Protein AF-A0A1S0TXX2-F1 (afdb_monomer_lite)

Organism: Loa loa (NCBI:txid7209)

Structure (mmCIF, N/CA/C/O backbone):
data_AF-A0A1S0TXX2-F1
#
_entry.id   AF-A0A1S0TXX2-F1
#
loop_
_atom_site.group_PDB
_atom_site.id
_atom_site.type_symbol
_atom_site.label_atom_id
_atom_site.label_alt_id
_atom_site.label_comp_id
_atom_site.label_asym_id
_atom_site.label_entity_id
_atom_site.label_seq_id
_atom_site.pdbx_PDB_ins_code
_atom_site.Cartn_x
_atom_site.Cartn_y
_atom_site.Cartn_z
_atom_site.occupancy
_atom_site.B_iso_or_equiv
_atom_site.auth_seq_id
_atom_site.auth_comp_id
_atom_site.auth_asym_id
_atom_site.auth_atom_id
_atom_site.pdbx_PDB_model_num
ATOM 1 N N . MET A 1 1 ? 80.930 14.530 18.951 1.00 52.28 1 MET A N 1
ATOM 2 C CA . MET A 1 1 ? 80.160 13.473 18.251 1.00 52.28 1 MET A CA 1
ATOM 3 C C . MET A 1 1 ? 78.868 13.138 19.009 1.00 52.28 1 MET A C 1
ATOM 5 O O . MET A 1 1 ? 78.785 12.094 19.635 1.00 52.28 1 MET A O 1
ATOM 9 N N . LYS A 1 2 ? 77.869 14.033 18.999 1.00 49.25 2 LYS A N 1
ATOM 10 C CA . LYS A 1 2 ? 76.549 13.815 19.642 1.00 49.25 2 LYS A CA 1
ATOM 11 C C . LYS A 1 2 ? 75.370 14.338 18.799 1.00 49.25 2 LYS A C 1
ATOM 13 O O . LYS A 1 2 ? 74.282 14.532 19.311 1.00 49.25 2 LYS A O 1
ATOM 18 N N . ILE A 1 3 ? 75.588 14.572 17.503 1.00 53.16 3 ILE A N 1
ATOM 19 C CA . ILE A 1 3 ? 74.571 15.122 16.586 1.00 53.16 3 ILE A CA 1
ATOM 20 C C . ILE A 1 3 ? 74.024 14.043 15.632 1.00 53.16 3 ILE A C 1
ATOM 22 O O . ILE A 1 3 ? 72.923 14.176 15.116 1.00 53.16 3 ILE A O 1
ATOM 26 N N . LEU A 1 4 ? 74.721 12.910 15.474 1.00 44.94 4 LEU A N 1
ATOM 27 C CA . LEU A 1 4 ? 74.300 11.844 14.556 1.00 44.94 4 LEU A CA 1
ATOM 28 C C . LEU A 1 4 ? 73.291 10.843 15.159 1.00 44.94 4 LEU A C 1
ATOM 30 O O . LEU A 1 4 ? 72.669 10.092 14.422 1.00 44.94 4 LEU A O 1
ATOM 34 N N . GLN A 1 5 ? 73.086 10.841 16.482 1.00 50.09 5 GLN A N 1
ATOM 35 C CA . GLN A 1 5 ? 72.156 9.914 17.153 1.00 50.09 5 GLN A CA 1
ATOM 36 C C . GLN A 1 5 ? 70.720 10.445 17.282 1.00 50.09 5 GLN A C 1
ATOM 38 O O . GLN A 1 5 ? 69.829 9.672 17.616 1.00 50.09 5 GLN A O 1
ATOM 43 N N . LEU A 1 6 ? 70.471 11.729 16.991 1.00 43.97 6 LEU A N 1
ATOM 44 C CA . LEU A 1 6 ? 69.131 12.323 17.104 1.00 43.97 6 LEU A CA 1
ATOM 45 C C . LEU A 1 6 ? 68.324 12.269 15.793 1.00 43.97 6 LEU A C 1
ATOM 47 O O . LEU A 1 6 ? 67.114 12.456 15.809 1.00 43.97 6 LEU A O 1
ATOM 51 N N . LEU A 1 7 ? 68.970 11.982 14.658 1.00 45.12 7 LEU A N 1
ATOM 52 C CA . LEU A 1 7 ? 68.294 11.883 13.357 1.00 45.12 7 LEU A CA 1
ATOM 53 C C . LEU A 1 7 ? 67.756 10.477 13.051 1.00 45.12 7 LEU A C 1
ATOM 55 O O . LEU A 1 7 ? 66.885 10.334 12.199 1.00 45.12 7 LEU A O 1
ATOM 59 N N . LEU A 1 8 ? 68.214 9.444 13.767 1.00 46.91 8 LEU A N 1
ATOM 60 C CA . LEU A 1 8 ? 67.789 8.057 13.532 1.00 46.91 8 LEU A CA 1
ATOM 61 C C . LEU A 1 8 ? 66.541 7.634 14.321 1.00 46.91 8 LEU A C 1
ATOM 63 O O . LEU A 1 8 ? 65.976 6.584 14.040 1.00 46.91 8 LEU A O 1
ATOM 67 N N . THR A 1 9 ? 66.061 8.450 15.261 1.00 48.84 9 THR A N 1
ATOM 68 C CA . THR A 1 9 ? 64.808 8.181 15.990 1.00 48.84 9 THR A CA 1
ATOM 69 C C . THR A 1 9 ? 63.591 8.895 15.396 1.00 48.84 9 THR A C 1
ATOM 71 O O . THR A 1 9 ? 62.467 8.601 15.792 1.00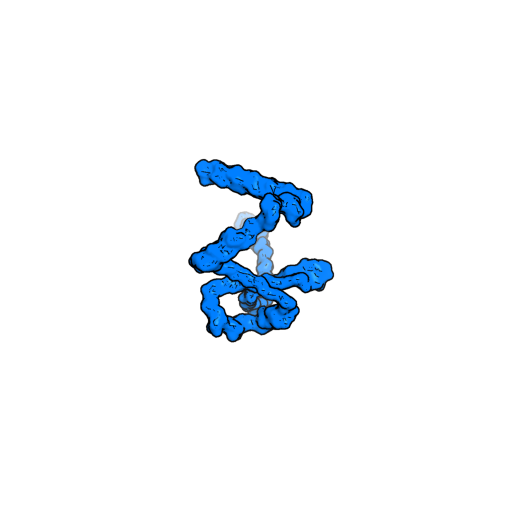 48.84 9 THR A O 1
ATOM 74 N N . PHE A 1 10 ? 63.771 9.761 14.392 1.00 41.19 10 PHE A N 1
ATOM 75 C CA . PHE A 1 10 ? 62.666 10.479 13.740 1.00 41.19 10 PHE A CA 1
ATOM 76 C C . PHE A 1 10 ? 61.988 9.721 12.586 1.00 41.19 10 PHE A C 1
ATOM 78 O O . PHE A 1 10 ? 60.998 10.206 12.045 1.00 41.19 10 PHE A O 1
ATOM 85 N N . GLN A 1 11 ? 62.463 8.524 12.225 1.00 46.94 11 GLN A N 1
ATOM 86 C CA . GLN A 1 11 ? 61.830 7.693 11.187 1.00 46.94 11 GLN A CA 1
ATOM 87 C C . GLN A 1 11 ? 60.914 6.579 11.721 1.00 46.94 11 GLN A C 1
ATOM 89 O O . GLN A 1 11 ? 60.314 5.866 10.927 1.00 46.94 11 GLN A O 1
ATOM 94 N N . LEU A 1 12 ? 60.733 6.450 13.042 1.00 46.84 12 LEU A N 1
ATOM 95 C CA . LEU A 1 12 ? 59.851 5.428 13.636 1.00 46.84 12 LEU A CA 1
ATOM 96 C C . LEU A 1 12 ? 58.452 5.934 14.037 1.00 46.84 12 LEU A C 1
ATOM 98 O O . LEU A 1 12 ? 57.672 5.174 14.600 1.00 46.84 12 LEU A O 1
ATOM 102 N N . ALA A 1 13 ? 58.097 7.182 13.715 1.00 49.81 13 ALA A N 1
ATOM 103 C CA . ALA A 1 13 ? 56.765 7.740 13.989 1.00 49.81 13 ALA A CA 1
ATOM 104 C C . ALA A 1 13 ? 56.055 8.292 12.737 1.00 49.81 13 ALA A C 1
ATOM 106 O O . ALA A 1 13 ? 55.127 9.093 12.852 1.00 49.81 13 ALA A O 1
ATOM 107 N N . TYR A 1 14 ? 56.466 7.873 11.536 1.00 42.09 14 TYR A N 1
ATOM 108 C CA . TYR A 1 14 ? 55.734 8.193 10.312 1.00 42.09 14 TYR A CA 1
ATOM 109 C C . TYR A 1 14 ? 54.669 7.116 10.067 1.00 42.09 14 TYR A C 1
ATOM 111 O O . TYR A 1 14 ? 54.940 6.031 9.562 1.00 42.09 14 TYR A O 1
ATOM 119 N N . THR A 1 15 ? 53.464 7.433 10.538 1.00 41.84 15 THR A N 1
ATOM 120 C CA . THR A 1 15 ? 52.182 7.026 9.949 1.00 41.84 15 THR A CA 1
ATOM 121 C C . THR A 1 15 ? 52.018 5.543 9.592 1.00 41.84 15 THR A C 1
ATOM 123 O O . THR A 1 15 ? 51.948 5.157 8.430 1.00 41.84 15 THR A O 1
ATOM 126 N N . HIS A 1 16 ? 51.686 4.725 10.595 1.00 41.66 16 HIS A N 1
ATOM 127 C CA . HIS A 1 16 ? 50.700 3.662 10.368 1.00 41.66 16 HIS A CA 1
ATOM 128 C C . HIS A 1 16 ? 49.309 4.305 10.193 1.00 41.66 16 HIS A C 1
ATOM 130 O O . HIS A 1 16 ? 48.416 4.174 11.027 1.00 41.66 16 HIS A O 1
ATOM 136 N N . GLN A 1 17 ? 49.113 5.026 9.087 1.00 50.34 17 GLN A N 1
ATOM 137 C CA . GLN A 1 17 ? 47.784 5.084 8.500 1.00 50.34 17 GLN A CA 1
ATOM 138 C C . GLN A 1 17 ? 47.561 3.683 7.947 1.00 50.34 17 GLN A C 1
ATOM 140 O O . GLN A 1 17 ? 48.195 3.283 6.972 1.00 50.34 17 GLN A O 1
ATOM 145 N N . LEU A 1 18 ? 46.692 2.908 8.602 1.00 43.97 18 LEU A N 1
ATOM 146 C CA . LEU A 1 18 ? 46.014 1.811 7.930 1.00 43.97 18 LEU A CA 1
ATOM 147 C C . LEU A 1 18 ? 45.320 2.445 6.723 1.00 43.97 18 LEU A C 1
ATOM 149 O O . LEU A 1 18 ? 44.229 3.005 6.828 1.00 43.97 18 LEU A O 1
ATOM 153 N N . GLN A 1 19 ? 45.999 2.437 5.582 1.00 44.66 19 GLN A N 1
ATOM 154 C CA . GLN A 1 19 ? 45.404 2.806 4.323 1.00 44.66 19 GLN A CA 1
ATOM 155 C C . GLN A 1 19 ? 44.498 1.630 3.981 1.00 44.66 19 GLN A C 1
ATOM 157 O O . GLN A 1 19 ? 44.898 0.672 3.320 1.00 44.66 19 GLN A O 1
ATOM 162 N N . ILE A 1 20 ? 43.273 1.675 4.509 1.00 46.31 20 ILE A N 1
ATOM 163 C CA . ILE A 1 20 ? 42.159 0.954 3.918 1.00 46.31 20 ILE A CA 1
ATOM 164 C C . ILE A 1 20 ? 42.114 1.493 2.495 1.00 46.31 20 ILE A C 1
ATOM 166 O O . ILE A 1 20 ? 41.623 2.591 2.236 1.00 46.31 20 ILE A O 1
ATOM 170 N N . SER A 1 21 ? 42.739 0.764 1.572 1.00 40.41 21 SER A N 1
ATOM 171 C CA . SER A 1 21 ? 42.490 0.951 0.160 1.00 40.41 21 SER A CA 1
ATOM 172 C C . SER A 1 21 ? 41.030 0.575 -0.006 1.00 40.41 21 SER A C 1
ATOM 174 O O . SER A 1 21 ? 40.682 -0.600 -0.138 1.00 40.41 21 SER A O 1
ATOM 176 N N . CYS A 1 22 ? 40.157 1.577 0.074 1.00 45.34 22 CYS A N 1
ATOM 177 C CA . CYS A 1 22 ? 38.853 1.489 -0.536 1.00 45.34 22 CYS A CA 1
ATOM 178 C C . CYS A 1 22 ? 39.152 1.276 -2.016 1.00 45.34 22 CYS A C 1
ATOM 180 O O . CYS A 1 22 ? 39.325 2.229 -2.774 1.00 45.34 22 CYS A O 1
ATOM 182 N N . LYS A 1 23 ? 39.277 0.010 -2.429 1.00 47.12 23 LYS A N 1
ATOM 183 C CA . LYS A 1 23 ? 38.951 -0.357 -3.794 1.00 47.12 23 LYS A CA 1
ATOM 184 C C . LYS A 1 23 ? 37.519 0.126 -3.951 1.00 47.12 23 LYS A C 1
ATOM 186 O O . LYS A 1 23 ? 36.586 -0.557 -3.538 1.00 47.12 23 LYS A O 1
ATOM 191 N N . ASN A 1 24 ? 37.358 1.313 -4.529 1.00 49.62 24 ASN A N 1
ATOM 192 C CA . ASN A 1 24 ? 36.202 1.596 -5.349 1.00 49.62 24 ASN A CA 1
ATOM 193 C C . ASN A 1 24 ? 36.276 0.555 -6.467 1.00 49.62 24 ASN A C 1
ATOM 195 O O . ASN A 1 24 ? 36.786 0.806 -7.550 1.00 49.62 24 ASN A O 1
ATOM 199 N N . THR A 1 25 ? 35.850 -0.677 -6.175 1.00 51.12 25 THR A N 1
ATOM 200 C CA . THR A 1 25 ? 35.186 -1.449 -7.205 1.00 51.12 25 THR A CA 1
ATOM 201 C C . THR A 1 25 ? 34.087 -0.522 -7.655 1.00 51.12 25 THR A C 1
ATOM 203 O O . THR A 1 25 ? 33.247 -0.162 -6.827 1.00 51.12 25 THR A O 1
ATOM 206 N N . ASP A 1 26 ? 34.168 -0.076 -8.900 1.00 51.75 26 ASP A N 1
ATOM 207 C CA . ASP A 1 26 ? 33.112 0.632 -9.594 1.00 51.75 26 ASP A CA 1
ATOM 208 C C . ASP A 1 26 ? 31.841 -0.226 -9.541 1.00 51.75 26 ASP A C 1
ATOM 210 O O . ASP A 1 26 ? 31.455 -0.908 -10.488 1.00 51.75 26 ASP A O 1
ATOM 214 N N . GLN A 1 27 ? 31.165 -0.230 -8.394 1.00 52.94 27 GLN A N 1
ATOM 215 C CA . GLN A 1 27 ? 29.752 -0.493 -8.335 1.00 52.94 27 GLN A CA 1
ATOM 216 C C . GLN A 1 27 ? 29.152 0.765 -8.922 1.00 52.94 27 GLN A C 1
ATOM 218 O O . GLN A 1 27 ? 28.861 1.720 -8.203 1.00 52.94 27 GLN A O 1
ATOM 223 N N . VAL A 1 28 ? 29.046 0.768 -10.255 1.00 50.34 28 VAL A N 1
ATOM 224 C CA . VAL A 1 28 ? 28.084 1.566 -11.011 1.00 50.34 28 VAL A CA 1
ATOM 225 C C . VAL A 1 28 ? 26.918 1.824 -10.076 1.00 50.34 28 VAL A C 1
ATOM 227 O O . VAL A 1 28 ? 26.265 0.857 -9.680 1.00 50.34 28 VAL A O 1
ATOM 230 N N . HIS A 1 29 ? 26.746 3.078 -9.642 1.00 53.09 29 HIS A N 1
ATOM 231 C CA . HIS A 1 29 ? 25.683 3.490 -8.734 1.00 53.09 29 HIS A CA 1
ATOM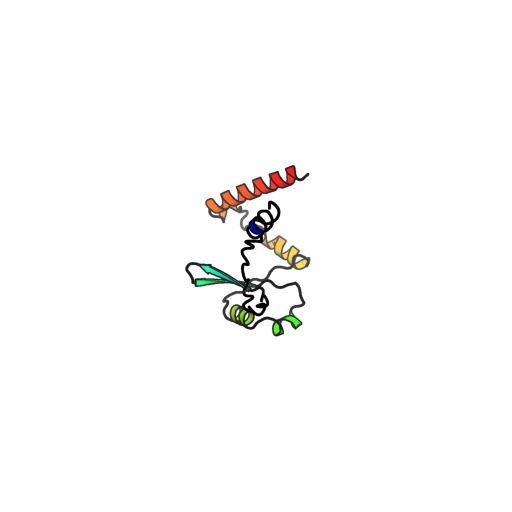 232 C C . HIS A 1 29 ? 24.390 2.828 -9.204 1.00 53.09 29 HIS A C 1
ATOM 234 O O . HIS A 1 29 ? 23.787 3.255 -10.190 1.00 53.09 29 HIS A O 1
ATOM 240 N N . LYS A 1 30 ? 23.997 1.725 -8.559 1.00 60.59 30 LYS A N 1
ATOM 241 C CA . LYS A 1 30 ? 22.813 0.978 -8.956 1.00 60.59 30 LYS A CA 1
ATOM 242 C C . LYS A 1 30 ? 21.657 1.865 -8.549 1.00 60.59 30 LYS A C 1
ATOM 244 O O . LYS A 1 30 ? 21.298 1.906 -7.375 1.00 60.59 30 LYS A O 1
ATOM 249 N N . LYS A 1 31 ? 21.164 2.653 -9.506 1.00 67.19 31 LYS A N 1
ATOM 250 C CA . LYS A 1 31 ? 20.078 3.609 -9.305 1.00 67.19 31 LYS A CA 1
ATOM 251 C C . LYS A 1 31 ? 18.963 2.891 -8.549 1.00 67.19 31 LYS A C 1
ATOM 253 O O . LYS A 1 31 ? 18.493 1.843 -8.998 1.00 67.19 31 LYS A O 1
ATOM 258 N N . SER A 1 32 ? 18.614 3.412 -7.373 1.00 76.00 32 SER A N 1
ATOM 259 C CA . SER A 1 32 ? 17.525 2.854 -6.578 1.00 76.00 32 SER A CA 1
ATOM 260 C C . SER A 1 32 ? 16.254 2.909 -7.415 1.00 76.00 32 SER A C 1
ATOM 262 O O . SER A 1 32 ? 15.903 3.959 -7.950 1.00 76.00 32 SER A O 1
ATOM 264 N N . ILE A 1 33 ? 15.592 1.764 -7.550 1.00 82.81 33 ILE A N 1
ATOM 265 C CA . ILE A 1 33 ? 14.304 1.650 -8.238 1.00 82.81 33 ILE A CA 1
ATOM 266 C C . ILE A 1 33 ? 13.131 1.717 -7.254 1.00 82.81 33 ILE A C 1
ATOM 268 O O . ILE A 1 33 ? 12.021 1.396 -7.649 1.00 82.81 33 ILE A O 1
ATOM 272 N N . PHE A 1 34 ? 13.385 2.080 -5.987 1.00 85.19 34 PHE A N 1
ATOM 273 C CA . PHE A 1 34 ? 12.380 2.242 -4.924 1.00 85.19 34 PHE A CA 1
ATOM 274 C C . PHE A 1 34 ? 11.412 1.053 -4.776 1.00 85.19 34 PHE A C 1
ATOM 276 O O . PHE A 1 34 ? 10.233 1.226 -4.482 1.00 85.19 34 PHE A O 1
ATOM 283 N N . LEU A 1 35 ? 11.922 -0.163 -4.997 1.00 88.56 35 LEU A N 1
ATOM 284 C CA . LEU A 1 35 ? 11.185 -1.418 -4.885 1.00 88.56 35 LEU A CA 1
ATOM 285 C C . LEU A 1 35 ? 11.823 -2.287 -3.804 1.00 88.56 35 LEU A C 1
ATOM 287 O O . LEU A 1 35 ? 13.014 -2.601 -3.885 1.00 88.56 35 LEU A O 1
ATOM 291 N N . TRP A 1 36 ? 11.012 -2.713 -2.846 1.00 89.62 36 TRP A N 1
ATOM 292 C CA . TRP A 1 36 ? 11.387 -3.602 -1.752 1.00 89.62 36 TRP A CA 1
ATOM 293 C C . TRP A 1 36 ? 10.557 -4.885 -1.817 1.00 89.62 36 TRP A C 1
ATOM 295 O O . TRP A 1 36 ? 9.359 -4.828 -2.090 1.00 89.62 36 TRP A O 1
ATOM 305 N N . SER A 1 37 ? 11.181 -6.038 -1.573 1.00 90.31 37 SER A N 1
ATOM 306 C CA . SER A 1 37 ? 10.483 -7.309 -1.358 1.00 90.31 37 SER A CA 1
ATOM 307 C C . SER A 1 37 ? 10.231 -7.528 0.134 1.00 90.31 37 SER A C 1
ATOM 309 O O . SER A 1 37 ? 11.052 -7.177 0.982 1.00 90.31 37 SER A O 1
ATOM 311 N N . ILE A 1 38 ? 9.078 -8.107 0.450 1.00 90.25 38 ILE A N 1
ATOM 312 C CA . ILE A 1 38 ? 8.729 -8.613 1.776 1.00 90.25 38 ILE A CA 1
ATOM 313 C C . ILE A 1 38 ? 8.827 -10.130 1.677 1.00 90.25 38 ILE A C 1
ATOM 315 O O . ILE A 1 38 ? 8.090 -10.753 0.913 1.00 90.25 38 ILE A O 1
ATOM 319 N N . GLU A 1 39 ? 9.765 -10.715 2.414 1.00 91.88 39 GLU A N 1
ATOM 320 C CA . GLU A 1 39 ? 10.109 -12.131 2.301 1.00 91.88 39 GLU A CA 1
ATOM 321 C C . GLU A 1 39 ? 9.904 -12.861 3.627 1.00 91.88 39 GLU A C 1
ATOM 323 O O . GLU A 1 39 ? 10.279 -12.371 4.697 1.00 91.88 39 GLU A O 1
ATOM 328 N N . ARG A 1 40 ? 9.349 -14.071 3.546 1.00 90.25 40 ARG A N 1
ATOM 329 C CA . ARG A 1 40 ? 9.235 -15.012 4.662 1.00 90.25 40 ARG A CA 1
ATOM 330 C C . ARG A 1 40 ? 9.754 -16.369 4.215 1.00 90.25 40 ARG A C 1
ATOM 332 O O . ARG A 1 40 ? 9.317 -16.898 3.202 1.00 90.25 40 ARG A O 1
ATOM 339 N N . ASN A 1 41 ? 10.677 -16.956 4.978 1.00 92.25 41 ASN A N 1
ATOM 340 C CA . ASN A 1 41 ? 11.268 -18.268 4.674 1.00 92.25 41 ASN A CA 1
ATOM 341 C C . ASN A 1 41 ? 11.845 -18.370 3.244 1.00 92.25 41 ASN A C 1
ATOM 343 O O . ASN A 1 41 ? 11.709 -19.404 2.598 1.00 92.25 41 ASN A O 1
ATOM 347 N N . ASN A 1 42 ? 12.483 -17.301 2.751 1.00 89.81 42 ASN A N 1
ATOM 348 C CA . ASN A 1 42 ? 13.008 -17.176 1.378 1.00 89.81 42 ASN A CA 1
ATOM 349 C C . ASN A 1 42 ? 11.941 -17.178 0.265 1.00 89.81 42 ASN A C 1
ATOM 351 O O . ASN A 1 42 ? 12.272 -17.343 -0.908 1.00 89.81 42 ASN A O 1
ATOM 355 N N . ILE A 1 43 ? 10.669 -16.997 0.615 1.00 89.81 43 ILE A N 1
ATOM 356 C CA . ILE A 1 43 ? 9.562 -16.829 -0.326 1.00 89.81 43 ILE A CA 1
ATOM 357 C C . ILE A 1 43 ? 9.140 -15.361 -0.281 1.00 89.81 43 ILE A C 1
ATOM 359 O O . ILE A 1 43 ? 8.947 -14.803 0.800 1.00 89.81 43 ILE A O 1
ATOM 363 N N . VAL A 1 44 ? 9.000 -14.727 -1.445 1.00 88.88 44 VAL A N 1
ATOM 364 C CA . VAL A 1 44 ? 8.479 -13.359 -1.531 1.00 88.88 44 VAL A CA 1
ATOM 365 C C . VAL A 1 44 ? 6.968 -13.397 -1.306 1.00 88.88 44 VAL A C 1
ATOM 367 O O . VAL A 1 44 ? 6.238 -13.959 -2.117 1.00 88.88 44 VAL A O 1
ATOM 370 N N . GLU A 1 45 ? 6.513 -12.797 -0.208 1.00 90.88 45 GLU A N 1
ATOM 371 C CA . GLU A 1 45 ? 5.092 -12.674 0.150 1.00 90.88 45 GLU A CA 1
ATOM 372 C C . GLU A 1 45 ? 4.479 -11.366 -0.364 1.00 90.88 45 GLU A C 1
ATOM 374 O O . GLU A 1 45 ? 3.260 -11.229 -0.425 1.00 90.88 45 GLU A O 1
ATOM 379 N N . GLY A 1 46 ? 5.307 -10.388 -0.735 1.00 88.94 46 GLY A N 1
ATOM 380 C CA . GLY A 1 46 ? 4.818 -9.133 -1.283 1.00 88.94 46 GLY A CA 1
ATOM 381 C C . GLY A 1 46 ? 5.920 -8.193 -1.739 1.00 88.94 46 GLY A C 1
ATOM 382 O O . GLY A 1 46 ? 7.109 -8.424 -1.513 1.00 88.94 46 GLY A O 1
ATOM 383 N N . TYR A 1 47 ? 5.502 -7.100 -2.366 1.00 90.19 47 TYR A N 1
ATOM 384 C CA . TYR A 1 47 ? 6.377 -6.013 -2.778 1.00 90.19 47 TYR A CA 1
ATOM 385 C C . TYR A 1 47 ? 5.832 -4.685 -2.266 1.00 90.19 47 TYR A C 1
ATOM 387 O O . TYR A 1 47 ? 4.627 -4.448 -2.290 1.00 90.19 47 TYR A O 1
ATOM 395 N N . MET A 1 48 ? 6.733 -3.805 -1.845 1.00 86.56 48 MET A N 1
ATOM 396 C CA . MET A 1 48 ? 6.435 -2.408 -1.565 1.00 86.56 48 MET A CA 1
ATOM 397 C C . MET A 1 48 ? 7.164 -1.557 -2.600 1.00 86.56 48 MET A C 1
ATOM 399 O O . MET A 1 48 ? 8.383 -1.650 -2.739 1.00 86.56 48 MET A O 1
ATOM 403 N N . PHE A 1 49 ? 6.419 -0.746 -3.344 1.00 86.56 49 PHE A N 1
ATOM 404 C CA . PHE A 1 49 ? 6.967 0.173 -4.336 1.00 86.56 49 PHE A CA 1
ATOM 405 C C . PHE A 1 49 ? 6.665 1.609 -3.906 1.00 86.56 49 PHE A C 1
ATOM 407 O O . PHE A 1 49 ? 5.502 1.990 -3.813 1.00 86.56 49 PHE A O 1
ATOM 414 N N . GLY A 1 50 ? 7.705 2.384 -3.597 1.00 78.31 50 GLY A N 1
ATOM 415 C CA . GLY A 1 50 ? 7.568 3.775 -3.168 1.00 78.31 50 GLY A CA 1
ATOM 416 C C . GLY A 1 50 ? 7.684 4.723 -4.355 1.00 78.31 50 GLY A C 1
ATOM 417 O O . GLY A 1 50 ? 8.759 4.844 -4.941 1.00 78.31 50 GLY A O 1
ATOM 418 N N . THR A 1 51 ? 6.606 5.419 -4.708 1.00 65.94 51 THR A N 1
ATOM 419 C CA . THR A 1 51 ? 6.651 6.490 -5.711 1.00 65.94 51 THR A CA 1
ATOM 420 C C . THR A 1 51 ? 6.806 7.845 -5.038 1.00 65.94 51 THR A C 1
ATOM 422 O O . THR A 1 51 ? 6.121 8.140 -4.065 1.00 65.94 51 THR A O 1
ATOM 425 N N . ILE A 1 52 ? 7.651 8.709 -5.596 1.00 59.47 52 ILE A N 1
ATOM 426 C CA . ILE A 1 52 ? 7.521 10.154 -5.377 1.00 59.47 52 ILE A CA 1
ATOM 427 C C . ILE A 1 52 ? 6.258 10.591 -6.135 1.00 59.47 52 ILE A C 1
ATOM 429 O O . ILE A 1 52 ? 6.051 10.126 -7.256 1.00 59.47 52 ILE A O 1
ATOM 433 N N . HIS A 1 53 ? 5.407 11.432 -5.534 1.00 57.16 53 HIS A N 1
ATOM 434 C CA . HIS A 1 53 ? 4.177 11.943 -6.153 1.00 57.16 53 HIS A CA 1
ATOM 435 C C . HIS A 1 53 ? 4.494 12.687 -7.459 1.00 57.16 53 HIS A C 1
ATOM 437 O O . HIS A 1 53 ? 4.826 13.869 -7.460 1.00 57.16 53 HIS A O 1
ATOM 443 N N . VAL A 1 54 ? 4.403 11.976 -8.577 1.00 54.38 54 VAL A N 1
ATOM 444 C CA . VAL A 1 54 ? 4.548 12.499 -9.936 1.00 54.38 54 VAL A CA 1
ATOM 445 C C . VAL A 1 54 ? 3.341 11.979 -10.725 1.00 54.38 54 VAL A C 1
ATOM 447 O O . VAL A 1 54 ? 2.942 10.830 -10.509 1.00 54.38 54 VAL A O 1
ATOM 450 N N . PRO A 1 55 ? 2.704 12.797 -11.582 1.00 53.31 55 PRO A N 1
ATOM 451 C CA . PRO A 1 55 ? 1.486 12.419 -12.298 1.00 53.31 55 PRO A CA 1
ATOM 452 C C . PRO A 1 55 ? 1.614 11.079 -13.037 1.00 53.31 55 PRO A C 1
ATOM 454 O O . PRO A 1 55 ? 2.511 10.878 -13.850 1.00 53.31 55 PRO A O 1
ATOM 457 N N . PHE A 1 56 ? 0.664 10.184 -12.745 1.00 56.16 56 PHE A N 1
ATOM 458 C CA . PHE A 1 56 ? 0.608 8.763 -13.119 1.00 56.16 56 PHE A CA 1
ATOM 459 C C . PHE A 1 56 ? 0.782 8.464 -14.619 1.00 56.16 56 PHE A C 1
ATOM 461 O O . PHE A 1 56 ? 1.309 7.412 -14.974 1.00 56.16 56 PHE A O 1
ATOM 468 N N . THR A 1 57 ? 0.363 9.369 -15.504 1.00 58.97 57 THR A N 1
ATOM 469 C CA . THR A 1 57 ? 0.301 9.105 -16.951 1.00 58.97 57 THR A CA 1
ATOM 470 C C . THR A 1 57 ? 1.656 9.139 -17.649 1.00 58.97 57 THR A C 1
ATOM 472 O O . THR A 1 57 ? 1.817 8.478 -18.667 1.00 58.97 57 THR A O 1
ATOM 475 N N . GLU A 1 58 ? 2.640 9.858 -17.109 1.00 65.81 58 GLU A N 1
ATOM 476 C CA . GLU A 1 58 ? 3.930 10.080 -17.787 1.00 65.81 58 GLU A CA 1
ATOM 477 C C . GLU A 1 58 ? 5.090 9.304 -17.146 1.00 65.81 58 GLU A C 1
ATOM 479 O O . GLU A 1 58 ? 6.181 9.215 -17.706 1.00 65.81 58 GLU A O 1
ATOM 484 N N . VAL A 1 59 ? 4.867 8.694 -15.978 1.00 73.06 59 VAL A N 1
ATOM 485 C CA . VAL A 1 59 ? 5.924 7.976 -15.247 1.00 73.06 59 VAL A CA 1
ATOM 486 C C . VAL A 1 59 ? 6.021 6.498 -15.579 1.00 73.06 59 VAL A C 1
ATOM 488 O O . VAL A 1 59 ? 7.091 5.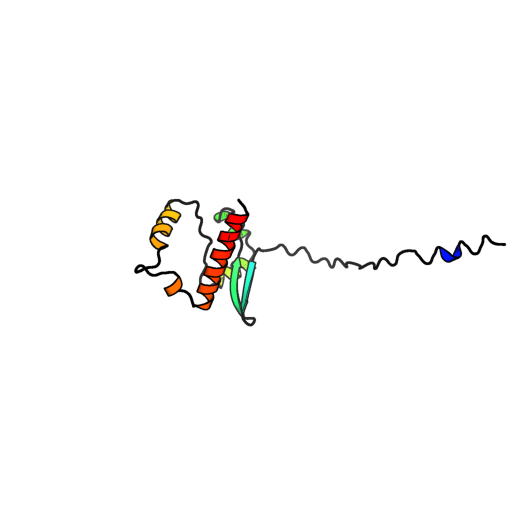929 -15.381 1.00 73.06 59 VAL A O 1
ATOM 491 N N . TRP A 1 60 ? 4.968 5.854 -16.089 1.00 80.19 60 TRP A N 1
ATOM 492 C CA . TRP A 1 60 ? 4.984 4.396 -16.270 1.00 80.19 60 TRP A CA 1
ATOM 493 C C . TRP A 1 60 ? 6.093 3.919 -17.217 1.00 80.19 60 TRP A C 1
ATOM 495 O O . TRP A 1 60 ? 6.742 2.906 -16.955 1.00 80.19 60 TRP A O 1
ATOM 505 N N . GLU A 1 61 ? 6.380 4.676 -18.276 1.00 83.38 61 GLU A N 1
ATOM 506 C CA . GLU A 1 61 ? 7.491 4.375 -19.186 1.00 83.38 61 GLU A CA 1
ATOM 507 C C . GLU A 1 61 ? 8.857 4.468 -18.490 1.00 83.38 61 GLU A C 1
ATOM 509 O O . GLU A 1 61 ? 9.756 3.684 -18.792 1.00 83.38 61 GLU A O 1
ATOM 514 N N . GLN A 1 62 ? 8.985 5.366 -17.507 1.00 80.06 62 GLN A N 1
ATOM 515 C CA . GLN A 1 62 ? 10.206 5.615 -16.730 1.00 80.06 62 GLN A CA 1
ATOM 516 C C . GLN A 1 62 ? 10.394 4.634 -15.559 1.00 80.06 62 GLN A C 1
ATOM 518 O O . GLN A 1 62 ? 11.479 4.554 -14.973 1.00 80.06 62 GLN A O 1
ATOM 523 N N . VAL A 1 63 ? 9.351 3.882 -15.196 1.00 83.25 63 VAL A N 1
ATOM 524 C CA . VAL A 1 63 ? 9.412 2.852 -14.155 1.00 83.25 63 VAL A CA 1
ATOM 525 C C . VAL A 1 63 ? 10.265 1.675 -14.639 1.00 83.25 63 VAL A C 1
ATOM 527 O O . VAL A 1 63 ? 10.157 1.219 -15.775 1.00 83.25 63 VAL A O 1
ATOM 530 N N . SER A 1 64 ? 11.126 1.149 -13.762 1.00 87.88 64 SER A N 1
ATOM 531 C CA . SER A 1 64 ? 12.013 0.038 -14.124 1.00 87.88 64 SER A CA 1
ATOM 532 C C . SER A 1 64 ? 11.242 -1.242 -14.473 1.00 87.88 64 SER A C 1
ATOM 534 O O . SER A 1 64 ? 10.243 -1.569 -13.830 1.00 87.88 64 SER A O 1
ATOM 536 N N . GLU A 1 65 ? 11.773 -2.044 -15.398 1.00 90.50 65 GLU A N 1
ATOM 537 C CA . GLU A 1 65 ? 11.171 -3.332 -15.789 1.00 90.50 65 GLU A CA 1
ATOM 538 C C . GLU A 1 65 ? 10.963 -4.300 -14.616 1.00 90.50 65 GLU A C 1
ATOM 540 O O . GLU A 1 65 ? 10.024 -5.093 -14.611 1.00 90.50 65 GLU A O 1
ATOM 545 N N . LYS A 1 66 ? 11.794 -4.212 -13.571 1.00 89.50 66 LYS A N 1
ATOM 546 C CA . LYS A 1 66 ? 11.627 -5.018 -12.353 1.00 89.50 66 LYS A CA 1
ATOM 547 C C . LYS A 1 66 ? 10.344 -4.683 -11.604 1.00 89.50 66 LYS A C 1
ATOM 549 O O . LYS A 1 66 ? 9.670 -5.588 -11.126 1.00 89.50 66 LYS A O 1
ATOM 554 N N . VAL A 1 67 ? 10.009 -3.399 -11.524 1.00 88.25 67 VAL A N 1
ATOM 555 C CA . VAL A 1 67 ? 8.757 -2.940 -10.917 1.00 88.25 67 VAL A CA 1
ATOM 556 C C . VAL A 1 67 ? 7.588 -3.376 -11.790 1.00 88.25 67 VAL A C 1
ATOM 558 O O . VAL A 1 67 ? 6.666 -3.993 -11.272 1.00 88.25 67 VAL A O 1
ATOM 561 N N . LYS A 1 68 ? 7.655 -3.167 -13.111 1.00 90.31 68 LYS A N 1
ATOM 562 C CA . LYS A 1 68 ? 6.599 -3.617 -14.037 1.00 90.31 68 LYS A CA 1
ATOM 563 C C . LYS A 1 68 ? 6.345 -5.124 -13.925 1.00 90.31 68 LYS A C 1
ATOM 565 O O . LYS A 1 68 ? 5.200 -5.556 -13.862 1.00 90.31 68 LYS A O 1
ATOM 570 N N . THR A 1 69 ? 7.414 -5.912 -13.816 1.00 93.00 69 THR A N 1
ATOM 571 C CA . THR A 1 69 ? 7.339 -7.364 -13.603 1.00 93.00 69 THR A CA 1
ATOM 572 C C . THR A 1 69 ? 6.697 -7.712 -12.261 1.00 93.00 69 THR A C 1
ATOM 574 O O . THR A 1 69 ? 5.880 -8.625 -12.209 1.00 93.00 69 THR A O 1
ATOM 577 N N . ALA A 1 70 ? 7.046 -7.007 -11.180 1.00 90.00 70 ALA A N 1
ATOM 578 C CA . ALA A 1 70 ? 6.419 -7.213 -9.875 1.00 90.00 70 ALA A CA 1
ATOM 579 C C . ALA A 1 70 ? 4.916 -6.902 -9.935 1.00 90.00 70 ALA A C 1
ATOM 581 O O . ALA A 1 70 ? 4.118 -7.734 -9.528 1.00 90.00 70 ALA A O 1
ATOM 582 N N . PHE A 1 71 ? 4.528 -5.776 -10.542 1.00 89.25 71 PHE A N 1
ATOM 583 C CA . PHE A 1 71 ? 3.122 -5.421 -10.762 1.00 89.25 71 PHE A CA 1
ATOM 584 C C . PHE A 1 71 ? 2.366 -6.485 -11.563 1.00 89.25 71 PHE A C 1
ATOM 586 O O . PHE A 1 71 ? 1.278 -6.876 -11.162 1.00 89.25 71 PHE A O 1
ATOM 593 N N . ALA A 1 72 ? 2.942 -6.986 -12.660 1.00 90.31 72 ALA A N 1
ATOM 594 C CA . ALA A 1 72 ? 2.304 -8.000 -13.502 1.00 90.31 72 ALA A CA 1
ATOM 595 C C . ALA A 1 72 ? 2.149 -9.372 -12.819 1.00 90.31 72 ALA A C 1
ATOM 597 O O . ALA A 1 72 ? 1.325 -10.175 -13.247 1.00 90.31 72 ALA A O 1
ATOM 598 N N . ARG A 1 73 ? 2.962 -9.665 -11.796 1.00 91.62 73 ARG A N 1
ATOM 599 C CA . ARG A 1 73 ? 2.924 -10.930 -11.043 1.00 91.62 73 ARG A CA 1
ATOM 600 C C . ARG A 1 73 ? 2.070 -10.866 -9.783 1.00 91.62 73 ARG A C 1
ATOM 602 O O . ARG A 1 73 ? 1.785 -11.914 -9.218 1.00 91.62 73 ARG A O 1
ATOM 609 N N . SER A 1 74 ? 1.726 -9.672 -9.314 1.00 88.81 74 SER A N 1
ATOM 610 C CA . SER A 1 74 ? 0.935 -9.503 -8.101 1.00 88.81 74 SER A CA 1
ATOM 611 C C . SER A 1 74 ? -0.531 -9.841 -8.361 1.00 88.81 74 SER A C 1
ATOM 613 O O . SER A 1 74 ? -1.143 -9.282 -9.267 1.00 88.81 74 SER A O 1
ATOM 615 N N . ASP A 1 75 ? -1.120 -10.685 -7.512 1.00 91.81 75 ASP A N 1
ATOM 616 C CA . ASP A 1 75 ? -2.556 -11.003 -7.563 1.00 91.81 75 ASP A CA 1
ATOM 617 C C . ASP A 1 75 ? -3.440 -9.794 -7.211 1.00 91.81 75 ASP A C 1
ATOM 619 O O . ASP A 1 75 ? -4.591 -9.693 -7.633 1.00 91.81 75 ASP A O 1
ATOM 623 N N . SER A 1 76 ? -2.907 -8.873 -6.406 1.00 86.62 76 SER A N 1
ATOM 624 C CA . SER A 1 76 ? -3.586 -7.658 -5.967 1.00 86.62 76 SER A CA 1
ATOM 625 C C . SER A 1 76 ? -2.584 -6.529 -5.770 1.00 86.62 76 SER A C 1
ATOM 627 O O . SER A 1 76 ? -1.435 -6.753 -5.381 1.00 86.62 76 SER A O 1
ATOM 629 N N . VAL A 1 77 ? -3.031 -5.302 -6.024 1.00 82.56 77 VAL A N 1
ATOM 630 C CA . VAL A 1 77 ? -2.247 -4.087 -5.816 1.00 82.56 77 VAL A CA 1
ATOM 631 C C . VAL A 1 77 ? -3.044 -3.145 -4.927 1.00 82.56 77 VAL A C 1
ATOM 633 O O . VAL A 1 77 ? -4.192 -2.815 -5.220 1.00 82.56 77 VAL A O 1
ATOM 636 N N . VAL A 1 78 ? -2.417 -2.701 -3.839 1.00 82.94 78 VAL A N 1
ATOM 637 C CA . VAL A 1 78 ? -2.977 -1.715 -2.913 1.00 82.94 78 VAL A CA 1
ATOM 638 C C . VAL A 1 78 ? -2.197 -0.421 -3.074 1.00 82.94 78 VAL A C 1
ATOM 640 O O . VAL A 1 78 ? -0.972 -0.412 -2.970 1.00 82.94 78 VAL A O 1
ATOM 643 N N . PHE A 1 79 ? -2.914 0.666 -3.333 1.00 81.25 79 PHE A N 1
ATOM 644 C CA . PHE A 1 79 ? -2.331 1.992 -3.483 1.00 81.25 79 PHE A CA 1
ATOM 645 C C . PHE A 1 79 ? -2.458 2.782 -2.185 1.00 81.25 79 PHE A C 1
ATOM 647 O O . PHE A 1 79 ? -3.407 2.597 -1.418 1.00 81.25 79 PHE A O 1
ATOM 654 N N . GLU A 1 80 ? -1.511 3.688 -1.960 1.00 78.06 80 GLU A N 1
ATOM 655 C CA . GLU A 1 80 ? -1.678 4.730 -0.956 1.00 78.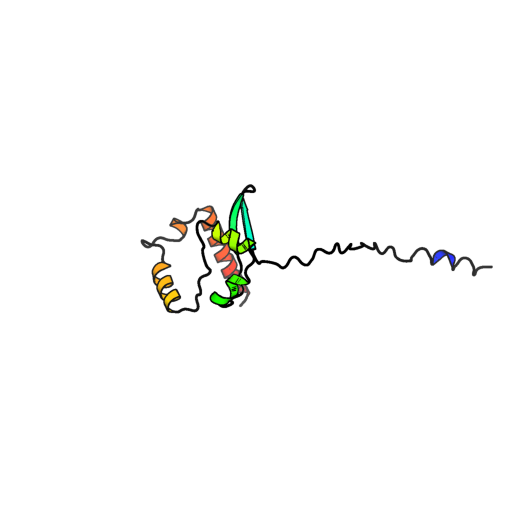06 80 GLU A CA 1
ATOM 656 C C . GLU A 1 80 ? -2.899 5.587 -1.307 1.00 78.06 80 GLU A C 1
ATOM 658 O O . GLU A 1 80 ? -3.142 5.922 -2.469 1.00 78.06 80 GLU A O 1
ATOM 663 N N . LEU A 1 81 ? -3.691 5.910 -0.291 1.00 73.69 81 LEU A N 1
ATOM 664 C CA . LEU A 1 81 ? -4.921 6.660 -0.457 1.00 73.69 81 LEU A CA 1
ATOM 665 C C . LEU A 1 81 ? -4.656 8.151 -0.269 1.00 73.69 81 LEU A C 1
ATOM 667 O O . LEU A 1 81 ? -4.250 8.571 0.812 1.00 73.69 81 LEU A O 1
ATOM 671 N N . ASP A 1 82 ? -4.938 8.953 -1.296 1.00 72.88 82 ASP A N 1
ATOM 672 C CA . ASP A 1 82 ? -4.848 10.408 -1.186 1.00 72.88 82 ASP A CA 1
ATOM 673 C C . ASP A 1 82 ? -5.980 10.960 -0.306 1.00 72.88 82 ASP A C 1
ATOM 675 O O . ASP A 1 82 ? -7.159 10.957 -0.678 1.00 72.88 82 ASP A O 1
ATOM 679 N N . LEU A 1 83 ? -5.601 11.446 0.876 1.00 77.31 83 LEU A N 1
ATOM 680 C CA . LEU A 1 83 ? -6.503 12.054 1.851 1.00 77.31 83 LEU A CA 1
ATOM 681 C C . LEU A 1 83 ? -6.706 13.563 1.638 1.00 77.31 83 LEU A C 1
ATOM 683 O O . LEU A 1 83 ? -7.292 14.205 2.502 1.00 77.31 83 LEU A O 1
ATOM 687 N N . HIS A 1 84 ? -6.271 14.149 0.518 1.00 79.56 84 HIS A N 1
ATOM 688 C CA . HIS A 1 84 ? -6.605 15.543 0.181 1.00 79.56 84 HIS A CA 1
ATOM 689 C C . HIS A 1 84 ? -7.962 15.677 -0.517 1.00 79.56 84 HIS A C 1
ATOM 691 O O . HIS A 1 84 ? -8.568 16.749 -0.511 1.00 79.56 84 HIS A O 1
ATOM 697 N N . ASN A 1 85 ? -8.466 14.596 -1.115 1.00 82.12 85 ASN A N 1
ATOM 698 C CA . ASN A 1 85 ? -9.756 14.604 -1.789 1.00 82.12 85 ASN A CA 1
ATOM 699 C C . ASN A 1 85 ? -10.901 14.489 -0.769 1.00 82.12 85 ASN A C 1
ATOM 701 O O . ASN A 1 85 ? -11.070 13.463 -0.107 1.00 82.12 85 ASN A O 1
ATOM 705 N N . THR A 1 86 ? -11.729 15.529 -0.680 1.00 82.94 86 THR A N 1
ATOM 706 C CA . THR A 1 86 ? -12.858 15.605 0.259 1.00 82.94 86 THR A CA 1
ATOM 707 C C . THR A 1 86 ? -13.875 14.480 0.066 1.00 82.94 86 THR A C 1
ATOM 709 O O . THR A 1 86 ? -14.329 13.905 1.050 1.00 82.94 86 THR A O 1
ATOM 712 N N . ASN A 1 87 ? -14.171 14.078 -1.172 1.00 84.31 87 ASN A N 1
ATOM 713 C CA . ASN A 1 87 ? -15.067 12.951 -1.454 1.00 84.31 87 ASN A CA 1
ATOM 714 C C . ASN A 1 87 ? -14.459 11.615 -0.984 1.00 84.31 87 ASN A C 1
ATOM 716 O O . ASN A 1 87 ? -15.152 10.771 -0.413 1.00 84.31 87 ASN A O 1
ATOM 720 N N . THR A 1 88 ? -13.150 11.424 -1.168 1.00 82.19 88 THR A N 1
ATOM 721 C CA . THR A 1 88 ? -12.441 10.246 -0.640 1.00 82.19 88 THR A CA 1
ATOM 722 C C . THR A 1 88 ? -12.531 10.197 0.883 1.00 82.19 88 THR A C 1
ATOM 724 O O . THR A 1 88 ? -12.892 9.158 1.441 1.00 82.19 88 THR A O 1
ATOM 727 N N . ILE A 1 89 ? -12.285 11.325 1.553 1.00 86.94 89 ILE A N 1
ATOM 728 C CA . ILE A 1 89 ? -12.411 11.440 3.010 1.00 86.94 89 ILE A CA 1
ATOM 729 C C . ILE A 1 89 ? -13.842 11.131 3.461 1.00 86.94 89 ILE A C 1
ATOM 731 O O . ILE A 1 89 ? -14.033 10.327 4.369 1.00 86.94 89 ILE A O 1
ATOM 735 N N . GLU A 1 90 ? -14.859 11.714 2.827 1.00 84.56 90 GLU A N 1
ATOM 736 C CA . GLU A 1 90 ? -16.261 11.480 3.190 1.00 84.56 90 GLU A CA 1
ATOM 737 C C . GLU A 1 90 ? -16.659 10.006 3.066 1.00 84.56 90 GLU A C 1
ATOM 739 O O . GLU A 1 90 ? -17.323 9.457 3.951 1.00 84.56 90 GLU A O 1
ATOM 744 N N . ARG A 1 91 ? -16.232 9.334 1.991 1.00 84.75 91 ARG A N 1
ATOM 745 C CA . ARG A 1 91 ? -16.485 7.899 1.801 1.00 84.75 91 ARG A CA 1
ATOM 746 C C . ARG A 1 91 ? -15.758 7.055 2.843 1.00 84.75 91 ARG A C 1
ATOM 748 O O . ARG A 1 91 ? -16.359 6.137 3.396 1.00 84.75 91 ARG A O 1
ATOM 755 N N . LEU A 1 92 ? -14.508 7.386 3.161 1.00 85.44 92 LEU A N 1
ATOM 756 C CA . LEU A 1 92 ? -13.767 6.718 4.231 1.00 85.44 92 LEU A CA 1
ATOM 757 C C . LEU A 1 92 ? -14.436 6.900 5.586 1.00 85.44 92 LEU A C 1
ATOM 759 O O . LEU A 1 92 ? -14.577 5.934 6.323 1.00 85.44 92 LEU A O 1
ATOM 763 N N . LEU A 1 93 ? -14.881 8.112 5.917 1.00 83.12 93 LEU A N 1
ATOM 764 C CA . LEU A 1 93 ? -15.549 8.391 7.187 1.00 83.12 93 LEU A CA 1
ATOM 765 C C . LEU A 1 93 ? -16.836 7.577 7.357 1.00 83.12 93 LEU A C 1
ATOM 767 O O . LEU A 1 93 ? -17.164 7.212 8.484 1.00 83.12 93 LEU A O 1
ATOM 771 N N . LYS A 1 94 ? -17.535 7.256 6.262 1.00 80.25 94 LYS A N 1
ATOM 772 C CA . LYS A 1 94 ? -18.694 6.349 6.290 1.00 80.25 94 LYS A CA 1
ATOM 773 C C . LYS A 1 94 ? -18.290 4.897 6.557 1.00 80.25 94 LYS A C 1
ATOM 775 O O . LYS A 1 94 ? -19.009 4.196 7.258 1.00 80.25 94 LYS A O 1
ATOM 780 N N . CYS A 1 95 ? -17.147 4.460 6.032 1.00 78.81 95 CYS A N 1
ATOM 781 C CA . CYS A 1 95 ? -16.694 3.067 6.107 1.00 78.81 95 CYS A CA 1
ATOM 782 C C . CYS A 1 95 ? -15.695 2.773 7.241 1.00 78.81 95 CYS A C 1
ATOM 784 O O . CYS A 1 95 ? -15.353 1.614 7.450 1.00 78.81 95 CYS A O 1
ATOM 786 N N . LYS A 1 96 ? -15.186 3.786 7.955 1.00 79.94 96 LYS A N 1
ATOM 787 C CA . LYS A 1 96 ? -14.107 3.611 8.948 1.00 79.94 96 LYS A CA 1
ATOM 788 C C . LYS A 1 96 ? -14.548 2.913 10.231 1.00 79.94 96 LYS A C 1
ATOM 790 O O . LYS A 1 96 ? -13.703 2.481 11.009 1.00 79.94 96 LYS A O 1
ATOM 795 N N . ASN A 1 97 ? -15.847 2.927 10.512 1.00 81.50 97 ASN A N 1
ATOM 796 C CA . ASN A 1 97 ? -16.361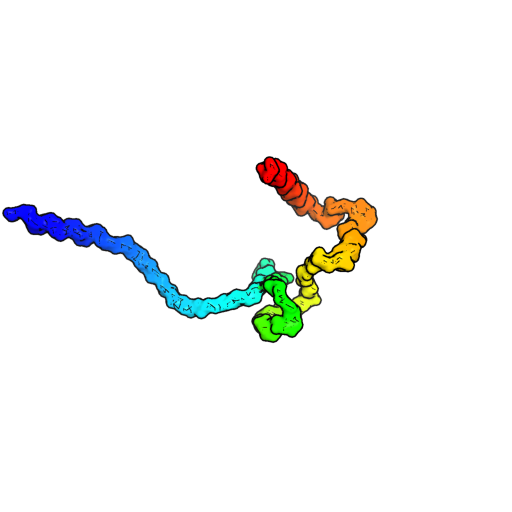 2.404 11.763 1.00 81.50 97 ASN A CA 1
ATOM 797 C C . ASN A 1 97 ? -16.401 0.883 11.678 1.00 81.50 97 ASN A C 1
ATOM 799 O O . ASN A 1 97 ? -16.815 0.318 10.667 1.00 81.50 97 ASN A O 1
ATOM 803 N N . ILE A 1 98 ? -15.984 0.237 12.761 1.00 81.56 98 ILE A N 1
ATOM 804 C CA . ILE A 1 98 ? -16.133 -1.203 12.914 1.00 81.56 98 ILE A CA 1
ATOM 805 C C . ILE A 1 98 ? -17.637 -1.523 12.857 1.00 81.56 98 ILE A C 1
ATOM 807 O O . ILE A 1 98 ? -18.417 -0.850 13.543 1.00 81.56 98 ILE A O 1
ATOM 811 N N . PRO A 1 99 ? -18.064 -2.482 12.015 1.00 78.50 99 PRO A N 1
ATOM 812 C CA . PRO A 1 99 ? -19.474 -2.819 11.882 1.00 78.50 99 PRO A CA 1
ATOM 813 C C . PRO A 1 99 ? -20.050 -3.332 13.207 1.00 78.50 99 PRO A C 1
ATOM 815 O O . PRO A 1 99 ? -19.324 -3.743 14.115 1.00 78.50 99 PRO A O 1
ATOM 818 N N . ASP A 1 100 ? -21.376 -3.262 13.317 1.00 82.31 100 ASP A N 1
ATOM 819 C CA . ASP A 1 100 ? -22.149 -3.802 14.443 1.00 82.31 100 ASP A CA 1
ATOM 820 C C . ASP A 1 100 ? -21.807 -3.203 15.820 1.00 82.31 100 ASP A C 1
ATOM 822 O O . ASP A 1 100 ? -22.097 -3.790 16.858 1.00 82.31 100 ASP A O 1
ATOM 826 N N . GLY A 1 101 ? -21.194 -2.012 15.846 1.00 80.06 101 GLY A N 1
ATOM 827 C CA . GLY A 1 101 ? -20.803 -1.341 17.091 1.00 80.06 101 GLY A CA 1
ATOM 828 C C . GLY A 1 101 ? -19.646 -2.026 17.824 1.00 80.06 101 GLY A C 1
ATOM 829 O O . GLY A 1 101 ? -19.412 -1.733 18.997 1.00 80.06 101 GLY A O 1
ATOM 830 N N . GLY A 1 102 ? -18.931 -2.928 17.144 1.00 85.12 102 GLY A N 1
ATOM 831 C CA . GLY A 1 102 ? -17.767 -3.614 17.688 1.00 85.12 102 GLY A CA 1
ATOM 832 C C . GLY A 1 102 ? -16.592 -2.676 17.968 1.00 85.12 102 GLY A C 1
ATOM 833 O O . GLY A 1 102 ? -16.513 -1.536 17.504 1.00 85.12 102 GLY A O 1
ATOM 834 N N . THR A 1 103 ? -15.635 -3.187 18.725 1.00 88.06 103 THR A N 1
ATOM 835 C CA . THR A 1 103 ? -14.408 -2.495 19.110 1.00 88.06 103 THR A CA 1
ATOM 836 C C . THR A 1 103 ? -13.199 -3.126 18.432 1.00 88.06 103 THR A C 1
ATOM 838 O O . THR A 1 103 ? -13.223 -4.276 18.002 1.00 88.06 103 THR A O 1
ATOM 841 N N . VAL A 1 104 ? -12.081 -2.399 18.374 1.00 86.88 104 VAL A N 1
ATOM 842 C CA . VAL A 1 104 ? -10.819 -2.918 17.809 1.00 86.88 104 VAL A CA 1
ATOM 843 C C . VAL A 1 104 ? -10.368 -4.209 18.512 1.00 86.88 104 VAL A C 1
ATOM 845 O O . VAL A 1 104 ? -9.741 -5.068 17.894 1.00 86.88 104 VAL A O 1
ATOM 848 N N . LYS A 1 105 ? -10.720 -4.378 19.793 1.00 89.81 105 LYS A N 1
ATOM 849 C CA . LYS A 1 105 ? -10.418 -5.576 20.582 1.00 89.81 105 LYS A CA 1
ATOM 850 C C . LYS A 1 105 ? -11.071 -6.838 20.020 1.00 89.81 105 LYS A C 1
ATOM 852 O O . LYS A 1 105 ? -10.485 -7.908 20.135 1.00 89.81 105 LYS A O 1
ATOM 857 N N . ASP A 1 106 ? -12.234 -6.700 19.392 1.00 90.44 106 ASP A N 1
ATOM 858 C CA . ASP A 1 106 ? -13.010 -7.827 18.868 1.00 90.44 106 ASP A CA 1
ATOM 859 C C . ASP A 1 106 ? -12.393 -8.408 17.582 1.00 90.44 106 ASP A C 1
ATOM 861 O O . ASP A 1 106 ? -12.656 -9.553 17.227 1.00 90.44 106 ASP A O 1
ATOM 865 N N . TYR A 1 107 ? -11.524 -7.641 16.910 1.00 87.56 107 TYR A N 1
ATOM 866 C CA . TYR A 1 107 ? -10.922 -7.999 15.619 1.00 87.56 107 TYR A CA 1
ATOM 867 C C . TYR A 1 107 ? -9.408 -8.237 15.688 1.00 87.56 107 TYR A C 1
ATOM 869 O O . TYR A 1 107 ? -8.823 -8.777 14.747 1.00 87.56 107 TYR A O 1
ATOM 877 N N . LEU A 1 108 ? -8.743 -7.839 16.777 1.00 91.44 108 LEU A N 1
ATOM 878 C CA . LEU A 1 108 ? -7.307 -8.047 16.961 1.00 91.44 108 LEU A CA 1
ATOM 879 C C . LEU A 1 108 ? -7.021 -9.237 17.875 1.00 91.44 108 LEU A C 1
ATOM 881 O O . LEU A 1 108 ? -7.702 -9.472 18.868 1.00 91.44 108 LEU A O 1
ATOM 885 N N . SER A 1 109 ? -5.926 -9.951 17.598 1.00 94.88 109 SER A N 1
ATOM 886 C CA . SER A 1 109 ? -5.434 -10.952 18.546 1.00 94.88 109 SER A CA 1
ATOM 887 C C . SER A 1 109 ? -5.036 -10.286 19.874 1.00 94.88 109 SER A C 1
ATOM 889 O O . SER A 1 109 ? -4.526 -9.158 19.859 1.00 94.88 109 SER A O 1
ATOM 891 N N . PRO A 1 110 ? -5.164 -10.977 21.025 1.00 93.75 110 PRO A N 1
ATOM 892 C CA . PRO A 1 110 ? -4.863 -10.388 22.333 1.00 93.75 110 PRO A CA 1
ATOM 893 C C . PRO A 1 110 ? -3.461 -9.769 22.416 1.00 93.75 110 PRO A C 1
ATOM 895 O O . PRO A 1 110 ? -3.274 -8.688 22.968 1.00 93.75 110 PRO A O 1
ATOM 898 N N . ARG A 1 111 ? -2.465 -10.419 21.797 1.00 94.25 111 ARG A N 1
ATOM 899 C CA . ARG A 1 111 ? -1.081 -9.928 21.758 1.00 94.25 111 ARG A CA 1
ATOM 900 C C . ARG A 1 111 ? -0.943 -8.627 20.963 1.00 94.25 111 ARG A C 1
ATOM 902 O O . ARG A 1 111 ? -0.159 -7.766 21.352 1.00 94.25 111 ARG A O 1
ATOM 909 N N . LEU A 1 112 ? -1.654 -8.492 19.843 1.00 90.00 112 LEU A N 1
ATOM 910 C CA . LEU A 1 112 ? -1.626 -7.273 19.031 1.00 90.00 112 LEU A CA 1
ATOM 911 C C . LEU A 1 112 ? -2.372 -6.134 19.717 1.00 90.00 112 LEU A C 1
ATOM 913 O O . LEU A 1 112 ? -1.861 -5.017 19.737 1.00 90.00 112 LEU A O 1
ATOM 917 N N . TYR A 1 113 ? -3.515 -6.430 20.333 1.00 94.00 113 TYR A N 1
ATOM 918 C CA . TYR A 1 113 ? -4.278 -5.447 21.092 1.00 94.00 113 TYR A CA 1
ATOM 919 C C . TYR A 1 113 ? -3.448 -4.846 22.240 1.00 94.00 113 TYR A C 1
ATOM 921 O O . TYR A 1 113 ? -3.343 -3.629 22.351 1.00 94.00 113 TYR A O 1
ATOM 929 N N . LEU A 1 114 ? -2.748 -5.680 23.019 1.00 94.31 114 LEU A N 1
ATOM 930 C CA . LEU A 1 114 ? -1.868 -5.207 24.098 1.00 94.31 114 LEU A CA 1
ATOM 931 C C . LEU A 1 114 ? -0.717 -4.325 23.595 1.00 94.31 114 LEU A C 1
ATOM 933 O O . LEU A 1 114 ? -0.368 -3.329 24.227 1.00 94.31 114 LEU A O 1
ATOM 937 N N . ARG A 1 115 ? -0.120 -4.671 22.448 1.00 93.88 115 ARG A N 1
ATOM 938 C CA . ARG A 1 115 ? 0.914 -3.830 21.825 1.00 93.88 115 ARG A CA 1
ATOM 939 C C . ARG A 1 115 ? 0.348 -2.484 21.388 1.00 93.88 115 ARG A C 1
ATOM 941 O O . ARG A 1 115 ? 1.011 -1.470 21.575 1.00 93.88 115 ARG A O 1
ATOM 948 N N . LEU A 1 116 ? -0.854 -2.485 20.816 1.00 91.25 116 LEU A N 1
ATOM 949 C CA . LEU A 1 116 ? -1.537 -1.271 20.389 1.00 91.25 116 LEU A CA 1
ATOM 950 C C . LEU A 1 116 ? -1.821 -0.352 21.582 1.00 91.25 116 LEU A C 1
ATOM 952 O O . LEU A 1 116 ? -1.465 0.822 21.524 1.00 91.25 116 LEU A O 1
ATOM 956 N N . GLU A 1 117 ? -2.383 -0.881 22.672 1.00 92.62 117 GLU A N 1
ATOM 957 C CA . GLU A 1 117 ? -2.624 -0.093 23.888 1.00 92.62 117 GLU A CA 1
ATOM 958 C C . GLU A 1 117 ? -1.332 0.487 24.463 1.00 92.62 117 GLU A C 1
ATOM 960 O O . GLU A 1 117 ? -1.276 1.679 24.767 1.00 92.62 117 GLU A O 1
ATOM 965 N N . HIS A 1 118 ? -0.265 -0.315 24.536 1.00 90.69 118 HIS A N 1
ATOM 966 C CA . HIS A 1 118 ? 1.036 0.163 24.999 1.00 90.69 118 HIS A CA 1
ATOM 967 C C . HIS A 1 118 ? 1.565 1.304 24.119 1.00 90.69 118 HIS A C 1
ATOM 969 O O . HIS A 1 118 ? 2.026 2.322 24.634 1.00 90.69 118 HIS A O 1
ATOM 975 N N . CYS A 1 119 ? 1.484 1.163 22.793 1.00 87.00 119 CYS A N 1
ATOM 976 C CA . CYS A 1 119 ? 1.897 2.214 21.868 1.00 87.00 119 CYS A CA 1
ATOM 977 C C . CYS A 1 119 ? 1.071 3.491 22.059 1.00 87.00 119 CYS A C 1
ATOM 979 O O . CYS A 1 119 ? 1.654 4.566 22.164 1.00 87.00 119 CYS A O 1
ATOM 981 N N . ILE A 1 120 ? -0.259 3.396 22.142 1.00 88.19 120 ILE A N 1
ATOM 982 C CA . ILE A 1 120 ? -1.132 4.565 22.338 1.00 88.19 120 ILE A CA 1
ATOM 983 C C . ILE A 1 120 ? -0.795 5.278 23.650 1.00 88.19 120 ILE A C 1
ATOM 985 O O . ILE A 1 120 ? -0.677 6.505 23.667 1.00 88.19 120 ILE A O 1
ATOM 989 N N . PHE A 1 121 ? -0.594 4.520 24.728 1.00 85.12 121 PHE A N 1
ATOM 990 C CA . PHE A 1 121 ? -0.206 5.064 26.025 1.00 85.12 121 PHE A CA 1
ATOM 991 C C . PHE A 1 121 ? 1.142 5.790 25.945 1.00 85.12 121 PHE A C 1
ATOM 993 O O . PHE A 1 121 ? 1.251 6.948 26.349 1.00 85.12 121 PHE A O 1
ATOM 1000 N N . PHE A 1 122 ? 2.143 5.155 25.333 1.00 80.81 122 PHE A N 1
ATOM 1001 C CA . PHE A 1 122 ? 3.464 5.743 25.133 1.00 80.81 122 PHE A CA 1
ATOM 1002 C C . PHE A 1 122 ? 3.407 7.036 24.305 1.00 80.81 122 PHE A C 1
ATOM 1004 O O . PHE A 1 122 ? 3.931 8.064 24.729 1.00 80.81 122 PHE A O 1
ATOM 1011 N N . PHE A 1 123 ? 2.724 7.034 23.157 1.00 75.31 123 PHE A N 1
ATOM 1012 C CA . PHE A 1 123 ? 2.606 8.225 22.307 1.00 75.31 123 PHE A CA 1
ATOM 1013 C C . PHE A 1 123 ? 1.795 9.352 22.959 1.00 75.31 123 PHE A C 1
ATOM 1015 O O . PHE A 1 123 ? 2.077 10.525 22.711 1.00 75.31 123 PHE A O 1
ATOM 1022 N N . SER A 1 124 ? 0.818 9.020 23.806 1.00 70.31 124 SER A N 1
ATOM 1023 C CA . SER A 1 124 ? 0.063 10.015 24.578 1.00 70.31 124 SER A CA 1
ATOM 1024 C C . SER A 1 124 ? 0.944 10.688 25.631 1.00 70.31 124 SER A C 1
ATOM 1026 O O . SER A 1 124 ? 0.895 11.906 25.774 1.00 70.31 124 SER A O 1
ATOM 1028 N N . ILE A 1 125 ? 1.816 9.926 26.298 1.00 58.06 125 ILE A N 1
ATOM 1029 C CA . ILE A 1 125 ? 2.812 10.470 27.230 1.00 58.06 125 ILE A CA 1
ATOM 1030 C C . ILE A 1 125 ? 3.831 11.346 26.501 1.00 58.06 125 ILE A C 1
ATOM 1032 O O . ILE A 1 125 ? 4.112 12.450 26.954 1.00 58.06 125 ILE A O 1
ATOM 1036 N N . VAL A 1 126 ? 4.356 10.896 25.358 1.00 54.78 126 VAL A N 1
ATOM 1037 C CA . VAL A 1 126 ? 5.329 11.679 24.577 1.00 54.78 126 VAL A CA 1
ATOM 1038 C C . VAL A 1 126 ? 4.725 13.004 24.107 1.00 54.78 126 VAL A C 1
ATOM 1040 O O . VAL A 1 126 ? 5.404 14.022 24.168 1.00 54.78 126 VAL A O 1
ATOM 1043 N N . LYS A 1 127 ? 3.446 13.032 23.705 1.00 38.78 127 LYS A N 1
ATOM 1044 C CA . LYS A 1 127 ? 2.754 14.290 23.372 1.00 38.78 127 LYS A CA 1
ATOM 1045 C C . LYS A 1 127 ? 2.588 15.222 24.574 1.00 38.78 127 LYS A C 1
ATOM 1047 O O . LYS A 1 127 ? 2.719 16.423 24.395 1.00 38.78 127 LYS A O 1
ATOM 1052 N N . ILE A 1 128 ? 2.313 14.689 25.768 1.00 48.00 128 ILE A N 1
ATOM 1053 C CA . ILE A 1 128 ? 2.206 15.488 27.003 1.00 48.00 128 ILE A CA 1
ATOM 1054 C C . ILE A 1 128 ? 3.576 16.029 27.434 1.00 48.00 128 ILE A C 1
ATOM 1056 O O . ILE A 1 128 ? 3.657 17.148 27.915 1.00 48.00 128 ILE A O 1
ATOM 1060 N N . LEU A 1 129 ? 4.651 15.259 27.249 1.00 42.09 129 LEU A N 1
ATOM 1061 C CA . LEU A 1 129 ? 6.016 15.679 27.586 1.00 42.09 129 LEU A CA 1
ATOM 1062 C C . LEU A 1 129 ? 6.647 16.619 26.544 1.00 42.09 129 LEU A C 1
ATOM 1064 O O . LEU A 1 129 ? 7.665 17.240 26.832 1.00 42.09 129 LEU A O 1
ATOM 1068 N N . ALA A 1 130 ? 6.081 16.693 25.338 1.00 41.81 130 ALA A N 1
ATOM 1069 C CA . ALA A 1 130 ? 6.521 17.580 24.261 1.00 41.81 130 ALA A CA 1
ATOM 1070 C C . ALA A 1 130 ? 5.728 18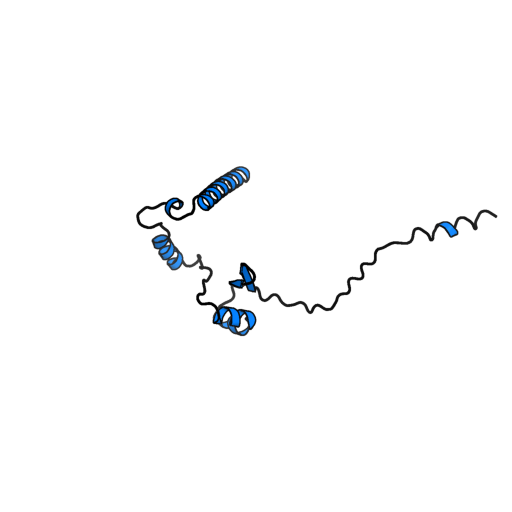.904 24.190 1.00 41.81 130 ALA A C 1
ATOM 1072 O O . ALA A 1 130 ? 5.858 19.624 23.198 1.00 41.81 130 ALA A O 1
ATOM 1073 N N . LEU A 1 131 ? 4.909 19.204 25.209 1.00 42.47 131 LEU A N 1
ATOM 1074 C CA . LEU A 1 131 ? 4.183 20.466 25.397 1.00 42.47 131 LEU A CA 1
ATOM 1075 C C . LEU A 1 131 ? 4.773 21.267 26.560 1.00 42.47 131 LEU A C 1
ATOM 1077 O O . LEU A 1 131 ? 5.073 20.651 27.607 1.00 42.47 131 LEU A O 1
#

pLDDT: mean 73.24, std 18.22, range [38.78, 94.88]

Radius of gyration: 29.31 Å; chains: 1; bounding box: 102×39×47 Å

Sequence (131 aa):
MKILQLLLTFQLAYTHQLQISCKNTDQVHKKSIFLWSIERNNIVEGYMFGTIHVPFTEVWEQVSEKVKTAFARSDSVVFELDLHNTNTIERLLKCKNIPDGGTVKDYLSPRLYLRLEHCIFFFSIVKILAL

Foldseek 3Di:
DPPVVVVVVVPPPPDPPVPPPPPPPVPPPPPDLQKDFDDDPNHGPAIDHDDDPDDPPPCPVVRDPVVVVRVVPDPDDDDDDDPVDPVSVVVCVVVVDDPPNDDPVVVDDPVVVVVVVVVVVVVVVVVVVVD

InterPro domains:
  IPR002816 TraB/PrgY/GumN family [PF01963] (34-118)
  IPR040230 Protease TIKI1/2-like [PTHR31120] (6-119)

Secondary structure (DSSP, 8-state):
--STTSSSSTTSSS--------------------EEEEEETTEEEEEEE---S--HHHHGGGS-HHHHHHHHH-S---PPP-TT-HHHHHHHHHH-SPGGG--HHHHS-HHHHHHHHHHHHHHHHHHHHT-